Protein AF-A0A2N1MSQ8-F1 (afdb_monomer_lite)

Sequence (112 aa):
MFGYSNKLRLGVMKRDILACLRDLKVMRETNSFDNILLNIWEKKFNKWLDELDNVQNVVTVTEAVRLQSNVNSVKCKCPNTNCSTMKCACKKLNLSCNIRCHPGKTCHNPSL

Organism: NCBI:txid588596

pLDDT: mean 82.74, std 9.4, range [52.75, 93.94]

Radius of gyration: 26.14 Å; chains: 1; bounding box: 44×28×69 Å

Secondary structure (DSSP, 8-state):
---S--SPPTT--HHHHHHHHHHHHHHHHTT-S-HHHHHHHHHHHHHHHHHHHHHHHHHHHHHHHHHHHHHHH-----GGG-TTSTTSHHHHTT--B-TTTSTTS--SSB--

Structure (mmCIF, N/CA/C/O backbone):
data_AF-A0A2N1MSQ8-F1
#
_entry.id   AF-A0A2N1MSQ8-F1
#
loop_
_atom_site.group_PDB
_atom_site.id
_atom_site.type_symbol
_atom_site.label_atom_id
_atom_site.label_alt_id
_atom_site.label_comp_id
_atom_site.label_asym_id
_atom_site.label_entity_id
_atom_site.label_seq_id
_atom_site.pdbx_PDB_ins_code
_atom_site.Cartn_x
_atom_site.Cartn_y
_atom_site.Cartn_z
_atom_site.occupancy
_atom_site.B_iso_or_equiv
_atom_site.auth_seq_id
_atom_site.auth_comp_id
_atom_site.auth_asym_id
_atom_site.auth_atom_id
_atom_site.pdbx_PDB_model_num
ATOM 1 N N . MET A 1 1 ? 2.124 5.199 -26.309 1.00 52.75 1 MET A N 1
ATOM 2 C CA . MET A 1 1 ? 2.209 4.461 -25.030 1.00 52.75 1 MET A CA 1
ATOM 3 C C . MET A 1 1 ? 2.825 5.426 -24.018 1.00 52.75 1 MET A C 1
ATOM 5 O O . MET A 1 1 ? 3.862 5.982 -24.329 1.00 52.75 1 MET A O 1
ATOM 9 N N . PHE A 1 2 ? 2.109 5.773 -22.940 1.00 54.75 2 PHE A N 1
ATOM 10 C CA . PHE A 1 2 ? 2.370 6.924 -22.043 1.00 54.75 2 PHE A CA 1
ATOM 11 C C . PHE A 1 2 ? 2.427 8.292 -22.748 1.00 54.75 2 PHE A C 1
ATOM 13 O O . PHE A 1 2 ? 3.482 8.790 -23.114 1.00 54.75 2 PHE A O 1
ATOM 20 N N . GLY A 1 3 ? 1.265 8.926 -22.935 1.00 57.16 3 GLY A N 1
ATOM 21 C CA . GLY A 1 3 ? 1.199 10.280 -23.500 1.00 57.16 3 GLY A CA 1
ATOM 22 C C . GLY A 1 3 ? 1.960 11.329 -22.672 1.00 57.16 3 GLY A C 1
ATOM 23 O O . GLY A 1 3 ? 2.376 11.075 -21.538 1.00 57.16 3 GLY A O 1
ATOM 24 N N . TYR A 1 4 ? 2.066 12.545 -23.211 1.00 61.12 4 TYR A N 1
ATOM 25 C CA . TYR A 1 4 ? 2.761 13.698 -22.611 1.00 61.12 4 TYR A CA 1
ATOM 26 C C . TYR A 1 4 ? 2.237 14.144 -21.231 1.00 61.12 4 TYR A C 1
ATOM 28 O O . TYR A 1 4 ? 2.825 15.008 -20.591 1.00 61.12 4 TYR A O 1
ATOM 36 N N . SER A 1 5 ? 1.145 13.553 -20.734 1.00 69.31 5 SER A N 1
ATOM 37 C CA . SER A 1 5 ? 0.631 13.832 -19.393 1.00 69.31 5 SER A CA 1
ATOM 38 C C . SER A 1 5 ? 1.624 13.394 -18.319 1.00 69.31 5 SER A C 1
ATOM 40 O O . SER A 1 5 ? 1.974 12.216 -18.232 1.00 69.31 5 SER A O 1
ATOM 42 N N . ASN A 1 6 ? 2.011 14.330 -17.455 1.00 70.06 6 ASN A N 1
ATOM 43 C CA . ASN A 1 6 ? 2.812 14.065 -16.258 1.00 70.06 6 ASN A CA 1
ATOM 44 C C . ASN A 1 6 ? 1.989 13.498 -15.094 1.00 70.06 6 ASN A C 1
ATOM 46 O O . ASN A 1 6 ? 2.561 13.074 -14.093 1.00 70.06 6 ASN A O 1
ATOM 50 N N . LYS A 1 7 ? 0.657 13.484 -15.213 1.00 75.81 7 LYS A N 1
ATOM 51 C CA . LYS A 1 7 ? -0.237 12.930 -14.194 1.00 75.81 7 LYS A CA 1
ATOM 52 C C . LYS A 1 7 ? -0.348 11.417 -14.345 1.00 75.81 7 LYS A C 1
ATOM 54 O O . LYS A 1 7 ? -0.559 10.937 -15.466 1.00 75.81 7 LYS A O 1
ATOM 59 N N . LEU A 1 8 ? -0.258 10.707 -13.221 1.00 75.94 8 LEU A N 1
ATOM 60 C CA . LEU A 1 8 ? -0.572 9.288 -13.136 1.00 75.94 8 LEU A CA 1
ATOM 61 C C . LEU A 1 8 ? -2.045 9.073 -13.510 1.00 75.94 8 LEU A C 1
ATOM 63 O O . LEU A 1 8 ? -2.933 9.780 -13.029 1.00 75.94 8 LEU A O 1
ATOM 67 N N . ARG A 1 9 ? -2.311 8.127 -14.414 1.00 77.06 9 ARG A N 1
ATOM 68 C CA . ARG A 1 9 ? -3.686 7.769 -14.783 1.00 77.06 9 ARG A CA 1
ATOM 69 C C . ARG A 1 9 ? -4.298 6.883 -13.701 1.00 77.06 9 ARG A C 1
ATOM 71 O O . ARG A 1 9 ? -3.631 5.997 -13.174 1.00 77.06 9 ARG A O 1
ATOM 78 N N . LEU A 1 10 ? -5.584 7.095 -13.423 1.00 75.06 10 LEU A N 1
ATOM 79 C CA . LEU A 1 10 ? -6.356 6.226 -12.537 1.00 75.06 10 LEU A CA 1
ATOM 80 C C . LEU A 1 10 ? -6.334 4.783 -13.063 1.00 75.06 10 LEU A C 1
ATOM 82 O O . LEU A 1 10 ? -6.483 4.557 -14.264 1.00 75.06 10 LEU A O 1
ATOM 86 N N . GLY A 1 11 ? -6.131 3.826 -12.156 1.00 78.31 11 GLY A N 1
ATOM 87 C CA . GLY A 1 11 ? -6.068 2.395 -12.467 1.00 78.31 11 GLY A CA 1
ATOM 88 C C . GLY A 1 11 ? -4.684 1.862 -12.850 1.00 78.31 11 GLY A C 1
ATOM 89 O O . GLY A 1 11 ? -4.542 0.653 -13.004 1.00 78.31 11 GLY A O 1
ATOM 90 N N . VAL A 1 12 ? -3.658 2.713 -12.973 1.00 83.12 12 VAL A N 1
ATOM 91 C CA . VAL A 1 12 ? -2.273 2.244 -13.143 1.00 83.12 12 VAL A CA 1
ATOM 92 C C . VAL A 1 12 ? -1.785 1.627 -11.834 1.00 83.12 12 VAL A C 1
ATOM 94 O O . VAL A 1 12 ? -1.787 2.288 -10.795 1.00 83.12 12 VAL A O 1
ATOM 97 N N . MET A 1 13 ? -1.346 0.369 -11.883 1.00 87.12 13 MET A N 1
ATOM 98 C CA . MET A 1 13 ? -0.881 -0.349 -10.700 1.00 87.12 13 MET A CA 1
ATOM 99 C C . MET A 1 13 ? 0.630 -0.187 -10.520 1.00 87.12 13 MET A C 1
ATOM 101 O O . MET A 1 13 ? 1.386 -0.143 -11.492 1.00 87.12 13 MET A O 1
ATOM 105 N N . LYS A 1 14 ? 1.102 -0.227 -9.265 1.00 89.06 14 LYS A N 1
ATOM 106 C CA . LYS A 1 14 ? 2.542 -0.224 -8.933 1.00 89.06 14 LYS A CA 1
ATOM 107 C C . LYS A 1 14 ? 3.325 -1.277 -9.731 1.00 89.06 14 LYS A C 1
ATOM 109 O O . LYS A 1 14 ? 4.406 -0.998 -10.242 1.00 89.06 14 LYS A O 1
ATOM 114 N N . ARG A 1 15 ? 2.751 -2.477 -9.892 1.00 90.50 15 ARG A N 1
ATOM 115 C CA . ARG A 1 15 ? 3.356 -3.579 -10.661 1.00 90.50 15 ARG A CA 1
ATOM 116 C C . ARG A 1 15 ? 3.586 -3.234 -12.137 1.00 90.50 15 ARG A C 1
ATOM 118 O O . ARG A 1 15 ? 4.569 -3.703 -12.703 1.00 90.50 15 ARG A O 1
ATOM 125 N N . ASP A 1 16 ? 2.714 -2.420 -12.729 1.00 89.88 16 ASP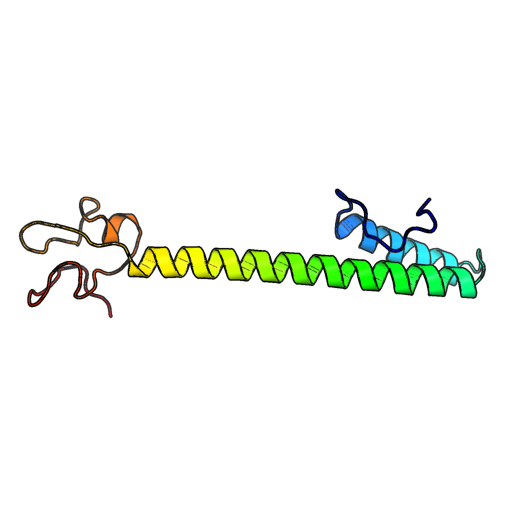 A N 1
ATOM 126 C CA . ASP A 1 16 ? 2.785 -2.055 -14.144 1.00 89.88 16 ASP A CA 1
ATOM 127 C C . ASP A 1 16 ? 3.923 -1.050 -14.354 1.00 89.88 16 ASP A C 1
ATOM 129 O O . ASP A 1 16 ? 4.729 -1.201 -15.265 1.00 89.88 16 ASP A O 1
ATOM 133 N N . ILE A 1 17 ? 4.062 -0.079 -13.443 1.00 90.75 17 ILE A N 1
ATOM 134 C CA . ILE A 1 17 ? 5.171 0.887 -13.465 1.00 90.75 17 ILE A CA 1
ATOM 135 C C . ILE A 1 17 ? 6.517 0.176 -13.271 1.00 90.75 17 ILE A C 1
ATOM 137 O O . ILE A 1 17 ? 7.477 0.456 -13.987 1.00 90.75 17 ILE A O 1
ATOM 141 N N . LEU A 1 18 ? 6.581 -0.794 -12.351 1.00 93.00 18 LEU A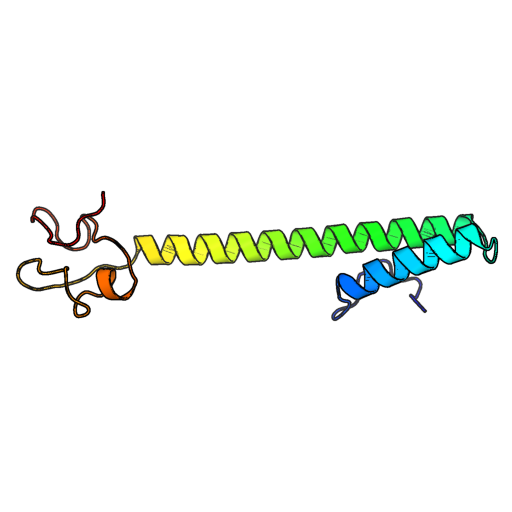 N 1
ATOM 142 C CA . LEU A 1 18 ? 7.775 -1.622 -12.154 1.00 93.00 18 LEU A CA 1
ATOM 143 C C . LEU A 1 18 ? 8.113 -2.469 -13.388 1.00 93.00 18 LEU A C 1
ATOM 145 O O . LEU A 1 18 ? 9.291 -2.676 -13.671 1.00 93.00 18 LEU A O 1
ATOM 149 N N . ALA A 1 19 ? 7.109 -2.966 -14.117 1.00 93.75 19 ALA A N 1
ATOM 150 C CA . ALA A 1 19 ? 7.338 -3.661 -15.381 1.00 93.75 19 ALA A CA 1
ATOM 151 C C . ALA A 1 19 ? 7.943 -2.714 -16.424 1.00 93.75 19 ALA A C 1
ATOM 153 O O . ALA A 1 19 ? 8.984 -3.037 -16.987 1.00 93.75 19 ALA A O 1
ATOM 154 N N . CYS A 1 20 ? 7.396 -1.506 -16.574 1.00 92.31 20 CYS A N 1
ATOM 155 C CA . CYS A 1 20 ? 7.948 -0.514 -17.496 1.00 92.31 20 CYS A CA 1
ATOM 156 C C . CYS A 1 20 ? 9.390 -0.116 -17.154 1.00 92.31 20 CYS A C 1
ATOM 158 O O . CYS A 1 20 ? 10.204 0.035 -18.058 1.00 92.31 20 CYS A O 1
ATOM 160 N N . LEU A 1 21 ? 9.742 0.021 -15.871 1.00 93.31 21 LEU A N 1
ATOM 161 C CA . LEU A 1 21 ? 11.129 0.284 -15.463 1.00 93.31 21 LEU A CA 1
ATOM 162 C C . LEU A 1 21 ? 12.080 -0.866 -15.834 1.00 93.31 21 LEU A C 1
ATOM 164 O O . LEU A 1 21 ? 13.216 -0.612 -16.234 1.00 93.31 21 LEU A O 1
ATOM 168 N N . ARG A 1 22 ? 11.626 -2.125 -15.744 1.00 93.94 22 ARG A N 1
ATOM 169 C CA . ARG A 1 22 ? 12.410 -3.273 -16.227 1.00 93.94 22 ARG A CA 1
ATOM 170 C C . ARG A 1 22 ? 12.599 -3.216 -17.740 1.00 93.94 22 ARG A C 1
ATOM 172 O O . ARG A 1 22 ? 13.723 -3.388 -18.199 1.00 93.94 22 ARG A O 1
ATOM 179 N N . ASP A 1 23 ? 11.546 -2.898 -18.487 1.00 92.06 23 ASP A N 1
ATOM 180 C CA . ASP A 1 23 ? 11.622 -2.768 -19.945 1.00 92.06 23 ASP A CA 1
ATOM 181 C C . ASP A 1 23 ? 12.569 -1.628 -20.362 1.00 92.06 23 ASP A C 1
ATOM 183 O O . ASP A 1 23 ? 13.358 -1.796 -21.291 1.00 92.06 23 ASP A O 1
ATOM 187 N N . LEU A 1 24 ? 12.566 -0.491 -19.646 1.00 91.88 24 LEU A N 1
ATOM 188 C CA . LEU A 1 24 ? 13.529 0.599 -19.869 1.00 91.88 24 LEU A CA 1
ATOM 189 C C . LEU A 1 24 ? 14.976 0.128 -19.693 1.00 91.88 24 LEU A C 1
ATOM 191 O O . LEU A 1 24 ? 15.841 0.503 -20.485 1.00 91.88 24 LEU A O 1
ATOM 195 N N . LYS A 1 25 ? 15.242 -0.691 -18.670 1.00 91.44 25 LYS A N 1
ATOM 196 C CA . LYS A 1 25 ? 16.577 -1.243 -18.426 1.00 91.44 25 LYS A CA 1
ATOM 197 C C . LYS A 1 25 ? 17.016 -2.153 -19.573 1.00 91.44 25 LYS A C 1
ATOM 199 O O . LYS A 1 25 ? 18.125 -1.986 -20.071 1.00 91.44 25 LYS A O 1
ATOM 204 N N . VAL A 1 26 ? 16.127 -3.030 -20.043 1.00 92.38 26 VAL A N 1
ATOM 205 C CA . VAL A 1 26 ? 16.395 -3.894 -21.204 1.00 92.38 26 VAL A CA 1
ATOM 206 C C . VAL A 1 26 ? 16.680 -3.051 -22.449 1.00 92.38 26 VAL A C 1
ATOM 208 O O . VAL A 1 26 ? 17.693 -3.270 -23.101 1.00 92.38 26 VAL A O 1
ATOM 211 N N . MET A 1 27 ? 15.860 -2.034 -22.743 1.00 89.81 27 MET A N 1
ATOM 212 C CA . MET A 1 27 ? 16.070 -1.155 -23.906 1.00 89.81 27 MET A CA 1
ATOM 213 C C . MET A 1 27 ? 17.397 -0.387 -23.855 1.00 89.81 27 MET A C 1
ATOM 215 O O . MET A 1 27 ? 17.989 -0.112 -24.904 1.00 89.81 27 MET A O 1
ATOM 219 N N . ARG A 1 28 ? 17.864 -0.040 -22.648 1.00 89.88 28 ARG A N 1
ATOM 220 C CA . ARG A 1 28 ? 19.168 0.595 -22.427 1.00 89.88 28 ARG A CA 1
ATOM 221 C C . ARG A 1 28 ? 20.311 -0.382 -22.705 1.00 89.88 28 ARG A C 1
ATOM 223 O O . ARG A 1 28 ? 21.263 -0.019 -23.384 1.00 89.88 28 ARG A O 1
ATOM 230 N N . GLU A 1 29 ? 20.208 -1.612 -22.212 1.00 90.56 29 GLU A N 1
ATOM 231 C CA . GLU A 1 29 ? 21.212 -2.664 -22.427 1.00 90.56 29 GLU A CA 1
ATOM 232 C C . GLU A 1 29 ? 21.314 -3.071 -23.901 1.00 90.56 29 GLU A C 1
ATOM 234 O O . GLU A 1 29 ? 22.407 -3.329 -24.402 1.00 90.56 29 GLU A O 1
ATOM 239 N N . THR A 1 30 ? 20.194 -3.066 -24.624 1.00 89.81 30 THR A N 1
ATOM 240 C CA . THR A 1 30 ? 20.158 -3.395 -26.053 1.00 89.81 30 THR A CA 1
ATOM 241 C C . THR A 1 30 ? 20.473 -2.203 -26.963 1.00 89.81 30 THR A C 1
ATOM 243 O O . THR A 1 30 ? 20.381 -2.345 -28.185 1.00 89.81 30 THR A O 1
ATOM 246 N N . ASN A 1 31 ? 20.805 -1.025 -26.406 1.00 80.69 31 ASN A N 1
ATOM 247 C CA . ASN A 1 31 ? 21.045 0.229 -27.140 1.00 80.69 31 ASN A CA 1
ATOM 248 C C . ASN A 1 31 ? 19.961 0.534 -28.199 1.00 80.69 31 ASN A C 1
ATOM 250 O O . ASN A 1 31 ? 20.222 1.131 -29.242 1.00 80.69 31 ASN A O 1
ATOM 254 N N . SER A 1 32 ? 18.727 0.089 -27.949 1.00 77.62 32 SER A N 1
ATOM 255 C CA . SER A 1 32 ? 17.657 0.077 -28.955 1.00 77.62 32 SER A CA 1
ATOM 256 C C . SER A 1 32 ? 16.860 1.381 -29.009 1.00 77.62 32 SER A C 1
ATOM 258 O O . SER A 1 32 ? 15.922 1.493 -29.797 1.00 77.62 32 SER A O 1
ATOM 260 N N . PHE A 1 33 ? 17.192 2.360 -28.160 1.00 82.75 33 PHE A N 1
ATOM 261 C CA . PHE A 1 33 ? 16.451 3.610 -28.045 1.00 82.75 33 PHE A CA 1
ATOM 262 C C . PHE A 1 33 ? 17.328 4.776 -27.575 1.00 82.75 33 PHE A C 1
ATOM 264 O O . PHE A 1 33 ? 18.404 4.584 -27.010 1.00 82.75 33 PHE A O 1
ATOM 271 N N . ASP A 1 34 ? 16.841 5.999 -27.782 1.00 86.94 34 ASP A N 1
ATOM 272 C CA . ASP A 1 34 ? 17.523 7.221 -27.363 1.00 86.94 34 ASP A CA 1
ATOM 273 C C . ASP A 1 34 ? 17.610 7.334 -25.827 1.00 86.94 34 ASP A C 1
ATOM 275 O O . ASP A 1 34 ? 16.600 7.320 -25.115 1.00 86.94 34 ASP A O 1
ATOM 279 N N . ASN A 1 35 ? 18.834 7.483 -25.310 1.00 86.19 35 ASN A N 1
ATOM 280 C CA . ASN A 1 35 ? 19.106 7.544 -23.871 1.00 86.19 35 ASN A CA 1
ATOM 281 C C . ASN A 1 35 ? 18.466 8.756 -23.173 1.00 86.19 35 ASN A C 1
ATOM 283 O O . ASN A 1 35 ? 18.155 8.675 -21.983 1.00 86.19 35 ASN A O 1
ATOM 287 N N . ILE A 1 36 ? 18.251 9.872 -23.877 1.00 89.12 36 ILE A N 1
ATOM 288 C CA . ILE A 1 36 ? 17.607 11.063 -23.311 1.00 89.12 36 ILE A CA 1
ATOM 289 C C . ILE A 1 36 ? 16.132 10.753 -23.048 1.00 89.12 36 ILE A C 1
ATOM 291 O O . ILE A 1 36 ? 15.631 11.018 -21.952 1.00 89.12 36 ILE A O 1
ATOM 295 N N . LEU A 1 37 ? 15.450 10.127 -24.009 1.00 87.06 37 LEU A N 1
ATOM 296 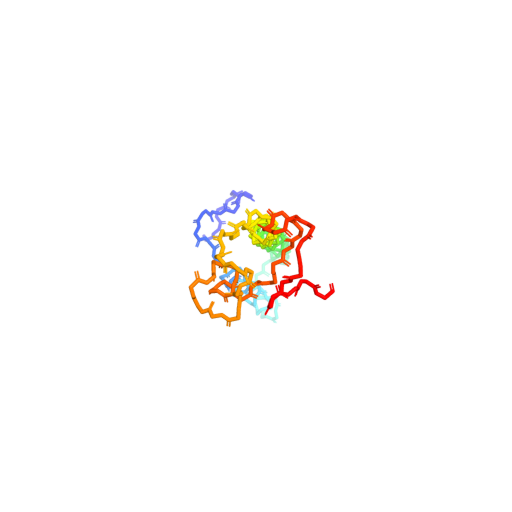C CA . LEU A 1 37 ? 14.056 9.704 -23.848 1.00 87.06 37 LEU A CA 1
ATOM 297 C C . LEU A 1 37 ? 13.897 8.645 -22.750 1.00 87.06 37 LEU A C 1
ATOM 299 O O . LEU A 1 37 ? 12.983 8.762 -21.928 1.00 87.06 37 LEU A O 1
ATOM 303 N N . LEU A 1 38 ? 14.811 7.671 -22.678 1.00 89.81 38 LEU A N 1
ATOM 304 C CA . LEU A 1 38 ? 14.813 6.667 -21.607 1.00 89.81 38 LEU A CA 1
ATOM 305 C C . LEU A 1 38 ? 14.933 7.321 -20.221 1.00 89.81 38 LEU A C 1
ATOM 307 O O . LEU A 1 38 ? 14.150 6.999 -19.329 1.00 89.81 38 LEU A O 1
ATOM 311 N N . ASN A 1 39 ? 15.833 8.297 -20.053 1.00 90.31 39 ASN A N 1
ATOM 312 C CA . ASN A 1 39 ? 15.995 9.031 -18.791 1.00 90.31 39 ASN A CA 1
ATOM 313 C C . ASN A 1 39 ? 14.732 9.827 -18.408 1.00 90.31 39 ASN A C 1
ATOM 315 O O . ASN A 1 39 ? 14.358 9.889 -17.233 1.00 90.31 39 ASN A O 1
ATOM 319 N N . ILE A 1 40 ? 14.059 10.440 -19.389 1.00 90.19 40 ILE A N 1
ATOM 320 C CA . ILE A 1 40 ? 12.806 11.178 -19.162 1.00 90.19 40 ILE A CA 1
ATOM 321 C C . ILE A 1 40 ? 11.713 10.228 -18.660 1.00 90.19 40 ILE A C 1
ATOM 323 O O . ILE A 1 40 ? 11.010 10.546 -17.694 1.00 90.19 40 ILE A O 1
ATOM 327 N N . TRP A 1 41 ? 11.567 9.062 -19.290 1.00 89.75 41 TRP A N 1
ATOM 328 C CA . TRP A 1 41 ? 10.589 8.056 -18.877 1.00 89.75 41 TRP A CA 1
ATOM 329 C C . TRP A 1 41 ? 10.914 7.455 -17.513 1.00 89.75 41 TRP A C 1
ATOM 331 O O . TRP A 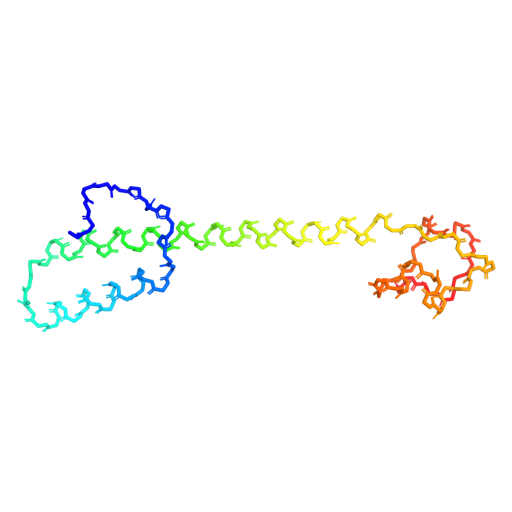1 41 ? 10.019 7.352 -16.676 1.00 89.75 41 TRP A O 1
ATOM 341 N N . GLU A 1 42 ? 12.179 7.149 -17.244 1.00 91.94 42 GLU A N 1
ATOM 342 C CA . GLU A 1 42 ? 12.632 6.630 -15.953 1.00 91.94 42 GLU A CA 1
ATOM 343 C C . GLU A 1 42 ? 12.301 7.602 -14.811 1.00 91.94 42 GLU A C 1
ATOM 345 O O . GLU A 1 42 ? 11.658 7.222 -13.830 1.00 91.94 42 GLU A O 1
ATOM 350 N N . LYS A 1 43 ? 12.631 8.891 -14.971 1.00 91.62 43 LYS A N 1
ATOM 351 C CA . LYS A 1 43 ? 12.295 9.931 -13.984 1.00 91.62 43 LYS A CA 1
ATOM 352 C C . LYS A 1 43 ? 10.786 10.043 -13.755 1.00 91.62 43 LYS A C 1
ATOM 354 O O . LYS A 1 43 ? 10.340 10.231 -12.623 1.00 91.62 43 LYS A O 1
ATOM 359 N N . LYS A 1 44 ? 9.993 9.926 -14.821 1.00 89.69 44 LYS A N 1
ATOM 360 C CA . LYS A 1 44 ? 8.528 9.976 -14.752 1.00 89.69 44 LYS A CA 1
ATOM 361 C C . LYS A 1 44 ? 7.948 8.774 -14.002 1.00 89.69 44 LYS A C 1
ATOM 363 O O . LYS A 1 44 ? 7.083 8.963 -13.152 1.00 89.69 44 LYS A O 1
ATOM 368 N N . PHE A 1 45 ? 8.427 7.566 -14.286 1.00 91.50 45 PHE A N 1
ATOM 369 C CA . PHE A 1 45 ? 7.966 6.350 -13.616 1.00 91.50 45 PHE A CA 1
ATOM 370 C C . PHE A 1 45 ? 8.358 6.314 -12.140 1.00 91.50 45 PHE A C 1
ATOM 372 O O . PHE A 1 45 ? 7.515 5.982 -11.311 1.00 91.50 45 PHE A O 1
ATOM 379 N N . ASN A 1 46 ? 9.579 6.733 -11.798 1.00 92.19 46 ASN A N 1
ATOM 380 C CA . ASN A 1 46 ? 10.005 6.838 -10.401 1.00 92.19 46 ASN A CA 1
ATOM 381 C C . ASN A 1 46 ? 9.131 7.823 -9.613 1.00 92.19 46 ASN A C 1
ATOM 383 O O . ASN A 1 46 ? 8.630 7.478 -8.548 1.00 92.19 46 ASN A O 1
ATOM 387 N N . LYS A 1 47 ? 8.824 8.995 -10.187 1.00 91.06 47 LYS A N 1
ATOM 388 C CA . LYS A 1 47 ? 7.897 9.947 -9.559 1.00 91.06 47 LYS A CA 1
ATOM 389 C C . LYS A 1 47 ? 6.521 9.325 -9.280 1.00 91.06 47 LYS A C 1
ATOM 391 O O . LYS A 1 47 ? 5.940 9.553 -8.225 1.00 91.06 47 LYS A O 1
ATOM 396 N N . TRP A 1 48 ? 5.978 8.558 -10.222 1.00 90.38 48 TRP A N 1
ATOM 397 C CA . TRP A 1 48 ? 4.683 7.903 -10.028 1.00 90.38 48 TRP A CA 1
ATOM 398 C C . TRP A 1 48 ? 4.724 6.773 -8.992 1.00 90.38 48 TRP A C 1
ATOM 400 O O . TRP A 1 48 ? 3.724 6.556 -8.309 1.00 90.38 48 TRP A O 1
ATOM 410 N N . LEU A 1 49 ? 5.851 6.068 -8.848 1.00 90.56 49 LEU A N 1
ATOM 411 C CA . LEU A 1 49 ? 6.039 5.108 -7.755 1.00 90.56 49 LEU A CA 1
ATOM 412 C C . LEU A 1 49 ? 5.993 5.804 -6.395 1.00 90.56 49 LEU A C 1
ATOM 414 O O . LEU A 1 49 ? 5.269 5.336 -5.518 1.00 90.56 49 LEU A O 1
ATOM 418 N N . ASP A 1 50 ? 6.675 6.941 -6.254 1.00 89.25 50 ASP A N 1
ATOM 419 C CA . ASP A 1 50 ? 6.649 7.728 -5.017 1.00 89.25 50 ASP A CA 1
ATOM 420 C C . ASP A 1 50 ? 5.231 8.217 -4.688 1.00 89.25 50 ASP A C 1
ATOM 422 O O . ASP A 1 50 ? 4.794 8.163 -3.539 1.00 89.25 50 ASP A O 1
ATOM 426 N N . GLU A 1 51 ? 4.475 8.680 -5.689 1.00 87.31 51 GLU A N 1
ATOM 427 C CA . GLU A 1 51 ? 3.073 9.085 -5.511 1.00 87.31 51 GLU A CA 1
ATOM 428 C C . GLU A 1 51 ? 2.205 7.916 -5.012 1.00 87.31 51 GLU A C 1
ATOM 430 O O . GLU A 1 51 ? 1.424 8.089 -4.073 1.00 87.31 51 GLU A O 1
ATOM 435 N N . LEU A 1 52 ? 2.366 6.718 -5.585 1.00 86.38 52 LEU A N 1
ATOM 436 C CA . LEU A 1 52 ? 1.628 5.525 -5.158 1.00 86.38 52 LEU A CA 1
ATOM 437 C C . LEU A 1 52 ? 2.007 5.072 -3.742 1.00 86.38 52 LEU A C 1
ATOM 439 O O . LEU A 1 52 ? 1.121 4.720 -2.962 1.00 86.38 52 LEU A O 1
ATOM 443 N N . ASP A 1 53 ? 3.293 5.104 -3.394 1.00 86.06 53 ASP A N 1
AT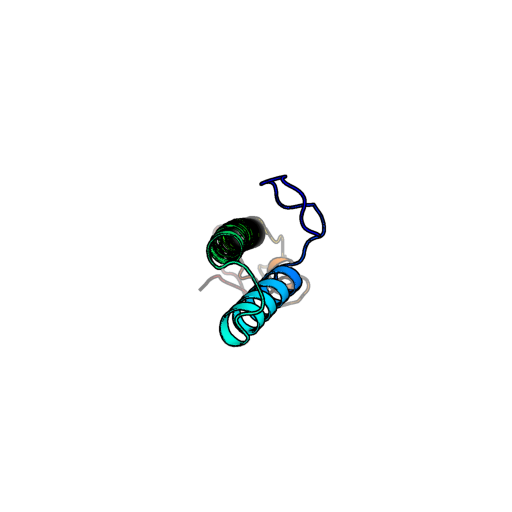OM 444 C CA . ASP A 1 53 ? 3.766 4.695 -2.069 1.00 86.06 53 ASP A CA 1
ATOM 445 C C . ASP A 1 53 ? 3.316 5.676 -0.982 1.00 86.06 53 ASP A C 1
ATOM 447 O O . ASP A 1 53 ? 2.874 5.258 0.091 1.00 86.06 53 ASP A O 1
ATOM 451 N N . ASN A 1 54 ? 3.307 6.976 -1.281 1.00 82.38 54 ASN A N 1
ATOM 452 C CA . ASN A 1 54 ? 2.744 7.980 -0.382 1.00 82.38 54 ASN A CA 1
ATOM 453 C C . ASN A 1 54 ? 1.240 7.778 -0.155 1.00 82.38 54 ASN A C 1
ATOM 455 O O . ASN A 1 54 ? 0.784 7.843 0.987 1.00 82.38 54 ASN A O 1
ATOM 459 N N . VAL A 1 55 ? 0.466 7.479 -1.205 1.00 78.31 55 VAL A N 1
ATOM 460 C CA . VAL A 1 55 ? -0.969 7.171 -1.061 1.00 78.31 55 VAL A CA 1
ATOM 461 C C . VAL A 1 55 ? -1.175 5.920 -0.205 1.00 78.31 55 VAL A C 1
ATOM 463 O O . VA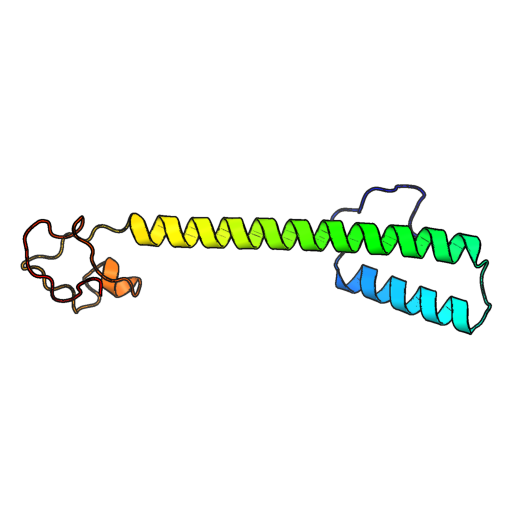L A 1 55 ? -1.987 5.944 0.721 1.00 78.31 55 VAL A O 1
ATOM 466 N N . GLN A 1 56 ? -0.415 4.851 -0.451 1.00 75.19 56 GLN A N 1
ATOM 467 C CA . GLN A 1 56 ? -0.504 3.618 0.335 1.00 75.19 56 GLN A CA 1
ATOM 468 C C . GLN A 1 56 ? -0.175 3.857 1.815 1.00 75.19 56 GLN A C 1
ATOM 470 O O . GLN A 1 56 ? -0.868 3.337 2.696 1.00 75.19 56 GLN A O 1
ATOM 475 N N . ASN A 1 57 ? 0.839 4.674 2.102 1.00 75.75 57 ASN A N 1
ATOM 476 C CA . ASN A 1 57 ? 1.207 5.041 3.467 1.00 75.75 57 ASN A CA 1
ATOM 477 C C . ASN A 1 57 ? 0.095 5.839 4.154 1.00 75.75 57 ASN A C 1
ATOM 479 O O . ASN A 1 57 ? -0.287 5.504 5.275 1.00 75.75 57 ASN A O 1
ATOM 483 N N . VAL A 1 58 ? -0.484 6.839 3.481 1.00 76.62 58 VAL A N 1
ATOM 484 C CA . VAL A 1 58 ? -1.596 7.635 4.030 1.00 76.62 58 VAL A CA 1
ATOM 485 C C . VAL A 1 58 ? -2.811 6.756 4.333 1.00 76.62 58 VAL A C 1
ATOM 487 O O . VAL A 1 58 ? -3.395 6.873 5.412 1.00 76.62 58 VAL A O 1
ATOM 490 N N . VAL A 1 59 ? -3.173 5.840 3.431 1.00 75.06 59 VAL A N 1
ATOM 491 C CA . VAL A 1 59 ? -4.280 4.894 3.652 1.00 75.06 59 VAL A CA 1
ATOM 492 C C . VAL A 1 59 ? -3.991 3.983 4.845 1.00 75.06 59 VAL A C 1
ATOM 494 O O . VAL A 1 59 ? -4.849 3.811 5.709 1.00 75.06 59 VAL A O 1
ATOM 497 N N . THR A 1 60 ? -2.769 3.458 4.943 1.00 78.06 60 THR A N 1
ATOM 498 C CA . THR A 1 60 ? -2.356 2.581 6.050 1.00 78.06 60 THR A CA 1
ATOM 499 C C . THR A 1 60 ? -2.406 3.312 7.394 1.00 78.06 60 THR A C 1
ATOM 501 O O . THR A 1 60 ? -2.941 2.777 8.364 1.00 78.06 60 THR A O 1
ATOM 504 N N . VAL A 1 61 ? -1.920 4.557 7.454 1.00 74.94 61 VAL A N 1
ATOM 505 C CA . VAL A 1 61 ? -2.000 5.401 8.658 1.00 74.94 61 VAL A CA 1
ATOM 506 C C . VAL A 1 61 ? -3.452 5.708 9.017 1.00 74.94 61 VAL A C 1
ATOM 508 O O . VAL A 1 61 ? -3.832 5.585 10.178 1.00 74.94 61 VAL A O 1
ATOM 511 N N . THR A 1 62 ? -4.282 6.059 8.034 1.00 73.50 62 THR A N 1
ATOM 512 C CA . THR A 1 62 ? -5.704 6.360 8.260 1.00 73.50 62 THR A CA 1
ATOM 513 C C . THR A 1 62 ? -6.434 5.150 8.839 1.00 73.50 62 THR A C 1
ATOM 515 O O . THR A 1 62 ? -7.196 5.282 9.797 1.00 73.50 62 THR A O 1
ATOM 518 N N . GLU A 1 63 ? -6.156 3.957 8.315 1.00 72.25 63 GLU A N 1
ATOM 519 C CA . GLU A 1 63 ? -6.752 2.720 8.812 1.00 72.25 63 GLU A CA 1
ATOM 520 C C . GLU A 1 63 ? -6.230 2.353 10.209 1.00 72.25 63 GLU A C 1
ATOM 522 O O . GLU A 1 63 ? -7.014 1.976 11.082 1.00 72.25 63 GLU A O 1
ATOM 527 N N . ALA A 1 64 ? -4.938 2.558 10.477 1.00 73.12 64 ALA A N 1
ATOM 528 C CA . ALA A 1 64 ? -4.370 2.386 11.813 1.00 73.12 64 ALA A CA 1
ATOM 529 C C . ALA A 1 64 ? -5.016 3.336 12.841 1.00 73.12 64 ALA A C 1
ATOM 531 O O . ALA A 1 64 ? -5.391 2.900 13.932 1.00 73.12 64 ALA A O 1
ATOM 532 N N . VAL A 1 65 ? -5.231 4.607 12.485 1.00 76.31 65 VAL A N 1
ATOM 533 C CA . VAL A 1 65 ? -5.935 5.595 13.326 1.00 76.31 65 VAL A CA 1
ATOM 534 C C . VAL A 1 65 ? -7.399 5.197 13.540 1.00 76.31 65 VAL A C 1
ATOM 536 O O . VAL A 1 65 ? -7.922 5.294 14.656 1.00 76.31 65 VAL A O 1
ATOM 539 N N . ARG A 1 66 ? -8.077 4.686 12.506 1.00 73.19 66 ARG A N 1
ATOM 540 C CA . ARG A 1 66 ? -9.452 4.178 12.620 1.00 73.19 66 ARG A CA 1
ATOM 541 C C . ARG A 1 66 ? -9.532 2.992 13.585 1.00 73.19 66 ARG A C 1
ATOM 543 O O . ARG A 1 66 ? -10.424 2.945 14.430 1.00 73.19 66 ARG A O 1
ATOM 550 N N . LEU A 1 67 ? -8.580 2.066 13.518 1.00 69.75 67 LEU A N 1
ATOM 551 C CA . LEU A 1 67 ? -8.509 0.933 14.441 1.00 69.75 67 LEU A CA 1
ATOM 552 C C . LEU A 1 67 ? -8.210 1.389 15.877 1.00 69.75 67 LEU A C 1
ATOM 554 O O . LEU A 1 67 ? -8.902 0.962 16.801 1.00 69.75 67 LEU A O 1
ATOM 558 N N . GLN A 1 68 ? -7.266 2.314 16.077 1.00 66.62 68 GLN A N 1
ATOM 559 C CA . GLN A 1 68 ? -6.954 2.875 17.400 1.00 66.62 68 GLN A CA 1
ATOM 560 C C . GLN A 1 68 ? -8.133 3.647 18.017 1.00 66.62 68 GLN A C 1
ATOM 562 O O . GLN A 1 68 ? -8.412 3.513 19.211 1.00 66.62 68 GLN A O 1
ATOM 567 N N . SER A 1 69 ? -8.870 4.428 17.224 1.00 64.81 69 SER A N 1
ATOM 568 C CA . SER A 1 69 ? -10.060 5.141 17.717 1.00 64.81 69 SER A CA 1
ATOM 569 C C . SER A 1 69 ? -11.193 4.182 18.107 1.00 64.81 69 SER A C 1
ATOM 571 O O . SER A 1 69 ? -11.904 4.427 19.088 1.00 64.81 69 SER A O 1
ATOM 573 N N . ASN A 1 70 ? -11.319 3.041 17.424 1.00 64.50 70 ASN A N 1
ATOM 574 C CA . ASN A 1 70 ? -12.255 1.988 17.812 1.00 64.50 70 ASN A CA 1
ATOM 575 C C . ASN A 1 70 ? -11.841 1.316 19.137 1.00 64.50 70 ASN A C 1
ATOM 577 O O . ASN A 1 70 ? -12.679 1.104 20.009 1.00 64.50 70 ASN A O 1
ATOM 581 N N . VAL A 1 71 ? -10.543 1.074 19.355 1.00 64.06 71 VAL A N 1
ATOM 582 C CA . VAL A 1 71 ? -10.028 0.511 20.621 1.00 64.06 71 VAL A CA 1
ATOM 583 C C . VAL A 1 71 ? -10.387 1.394 21.827 1.00 64.06 71 VAL A C 1
ATOM 585 O O . VAL A 1 71 ? -10.806 0.892 22.870 1.00 64.06 71 VAL A O 1
ATOM 588 N N . ASN A 1 72 ? -10.301 2.718 21.671 1.00 65.88 72 ASN A N 1
ATOM 589 C CA . ASN A 1 72 ? -10.525 3.681 22.757 1.00 65.88 72 ASN A CA 1
ATOM 590 C C . ASN A 1 72 ? -11.998 4.071 22.991 1.00 65.88 72 ASN A C 1
ATOM 592 O O . ASN A 1 72 ? -12.311 4.755 23.977 1.00 65.88 72 ASN A O 1
ATOM 596 N N . SER A 1 73 ? -12.910 3.663 22.105 1.00 70.69 73 SER A N 1
ATOM 597 C CA . SER A 1 73 ? -14.335 4.029 22.162 1.00 70.69 73 SER A CA 1
ATOM 598 C C . SER A 1 73 ? -15.246 2.913 22.677 1.00 70.69 73 SER A C 1
ATOM 600 O O . SER A 1 73 ? -16.361 3.198 23.124 1.00 70.69 73 SER A O 1
ATOM 602 N N . VAL A 1 74 ? -14.789 1.657 22.687 1.00 81.31 74 VAL A N 1
ATOM 603 C CA . VAL A 1 74 ? -15.608 0.529 23.148 1.00 81.31 74 VAL A CA 1
ATOM 604 C C . VAL A 1 74 ? -15.824 0.604 24.663 1.00 81.31 74 VAL A C 1
ATOM 606 O O . VAL A 1 74 ? -14.896 0.486 25.462 1.00 81.31 74 VAL A O 1
ATOM 609 N N . LYS A 1 75 ? -17.091 0.757 25.063 1.00 87.62 75 LYS A N 1
ATOM 610 C CA . LYS A 1 75 ? -17.555 0.714 26.455 1.00 87.62 75 LYS A CA 1
ATOM 611 C C . LYS A 1 75 ? -18.518 -0.455 26.642 1.00 87.62 75 LYS A C 1
ATOM 613 O O . LYS A 1 75 ? -19.640 -0.416 26.137 1.00 87.62 75 LYS A O 1
ATOM 618 N N . CYS A 1 76 ? -18.117 -1.480 27.393 1.00 88.50 76 CYS A N 1
ATOM 619 C CA . CYS A 1 76 ? -19.030 -2.563 27.758 1.00 88.50 76 CYS A CA 1
ATOM 620 C C . CYS A 1 76 ? -19.891 -2.195 28.983 1.00 88.50 76 CYS A C 1
ATOM 622 O O . CYS A 1 76 ? -19.532 -1.337 29.789 1.00 88.50 76 CYS A O 1
ATOM 624 N N . LYS A 1 77 ? -21.054 -2.845 29.111 1.00 87.69 77 LYS A N 1
ATOM 625 C CA . LYS A 1 77 ? -21.996 -2.689 30.238 1.00 87.69 77 LYS A CA 1
ATOM 626 C C . LYS A 1 77 ? -22.249 -4.030 30.942 1.00 87.69 77 LYS A C 1
ATOM 628 O O . LYS A 1 77 ? -23.371 -4.336 31.329 1.00 87.69 77 LYS A O 1
ATOM 633 N N . CYS A 1 78 ? -21.214 -4.861 31.045 1.00 90.19 78 CYS A N 1
ATOM 634 C CA . CYS A 1 78 ? -21.318 -6.200 31.617 1.00 90.19 78 CYS A CA 1
ATOM 635 C C . CYS A 1 78 ? -21.779 -6.152 33.086 1.00 90.19 78 CYS A C 1
ATOM 637 O O . CYS A 1 78 ? -21.192 -5.410 33.881 1.00 90.19 78 CYS A O 1
ATOM 639 N N . PRO A 1 79 ? -22.788 -6.949 33.474 1.00 82.75 79 PRO A N 1
ATOM 640 C CA . PRO A 1 79 ? -23.183 -7.078 34.870 1.00 82.75 79 PRO A CA 1
ATOM 641 C C . PRO A 1 79 ? -22.059 -7.741 35.678 1.00 82.75 79 PRO A C 1
ATOM 643 O O . PRO A 1 79 ? -21.340 -8.603 35.168 1.00 82.75 79 PRO A O 1
ATOM 646 N N . ASN A 1 80 ? -21.898 -7.316 36.934 1.00 82.38 80 ASN A N 1
ATOM 647 C CA . ASN A 1 80 ? -20.900 -7.842 37.879 1.00 82.38 80 ASN A CA 1
ATOM 648 C C . ASN A 1 80 ? -19.461 -7.882 37.338 1.00 82.38 80 ASN A C 1
ATOM 650 O O . ASN A 1 80 ? -18.691 -8.749 37.733 1.00 82.38 80 ASN A O 1
ATOM 654 N N . THR A 1 81 ? -19.131 -7.002 36.382 1.00 85.56 81 THR A N 1
ATOM 655 C CA . THR A 1 81 ? -17.804 -6.905 35.747 1.00 85.56 81 THR A CA 1
ATOM 656 C C . THR A 1 81 ? -17.253 -8.230 35.195 1.00 85.56 81 THR A C 1
ATOM 658 O O . THR A 1 81 ? -16.038 -8.388 35.017 1.00 85.56 81 THR A O 1
ATOM 661 N N . ASN A 1 82 ? -18.138 -9.182 34.863 1.00 87.12 82 ASN A N 1
ATOM 662 C CA . ASN A 1 82 ? -17.771 -10.483 34.308 1.00 87.12 82 ASN A CA 1
ATOM 663 C C . ASN A 1 82 ? -17.456 -10.369 32.805 1.00 87.12 82 ASN A C 1
ATOM 665 O O . ASN A 1 82 ? -18.250 -10.728 31.933 1.00 87.12 82 ASN A O 1
ATOM 669 N N . CYS A 1 83 ? -16.291 -9.796 32.508 1.00 90.94 83 CYS A N 1
ATOM 670 C CA . CYS A 1 83 ? -15.840 -9.485 31.153 1.00 90.94 83 CYS A CA 1
ATOM 671 C C . CYS A 1 83 ? -14.986 -10.581 30.502 1.00 90.94 83 CYS A C 1
ATOM 673 O O . CYS A 1 83 ? -14.399 -10.345 29.451 1.00 90.94 83 CYS A O 1
ATOM 675 N N . SER A 1 84 ? -14.920 -11.770 31.100 1.00 86.75 84 SER A N 1
ATOM 676 C CA . SER A 1 84 ? -14.126 -12.901 30.602 1.00 86.75 84 SER A CA 1
ATOM 677 C C . SER A 1 84 ? -14.778 -13.629 29.419 1.00 86.75 84 SER A C 1
ATOM 679 O O . SER A 1 84 ? -14.100 -14.343 28.682 1.00 86.75 84 SER A O 1
ATOM 681 N N . THR A 1 85 ? -16.085 -13.434 29.207 1.00 86.69 85 THR A N 1
ATOM 682 C CA . THR A 1 85 ? -16.875 -14.143 28.186 1.00 86.69 85 THR A CA 1
ATOM 683 C C . THR A 1 85 ? -17.152 -13.288 26.947 1.00 86.69 85 THR A C 1
ATOM 685 O O . THR A 1 85 ? -17.134 -12.057 26.996 1.00 86.69 85 THR A O 1
ATOM 688 N N . MET A 1 86 ? -17.526 -13.941 25.840 1.00 88.56 86 MET A N 1
ATOM 689 C CA . MET A 1 86 ? -17.915 -13.289 24.576 1.00 88.56 86 MET A CA 1
ATOM 690 C C . MET A 1 86 ? -19.188 -12.426 24.667 1.00 88.56 86 MET A C 1
ATOM 692 O O . MET A 1 86 ? -19.525 -11.729 23.711 1.00 88.56 86 MET A O 1
ATOM 696 N N . LYS A 1 87 ? -19.891 -12.429 25.813 1.00 88.31 87 LYS A N 1
ATOM 697 C CA . LYS A 1 87 ? -20.979 -11.477 26.096 1.00 88.31 87 LYS A CA 1
ATOM 698 C C . LYS A 1 87 ? -20.453 -10.051 26.306 1.00 88.31 87 LYS A C 1
ATOM 700 O O . LYS A 1 87 ? -21.202 -9.091 26.139 1.00 88.31 87 LYS A O 1
ATOM 705 N N . CYS A 1 88 ? -19.175 -9.899 26.654 1.00 90.50 88 CYS A N 1
ATOM 706 C CA . CYS A 1 88 ? -18.523 -8.603 26.754 1.00 90.50 88 CYS A CA 1
ATOM 707 C C . CYS A 1 88 ? -18.103 -8.094 25.372 1.00 90.50 88 CYS A C 1
ATOM 709 O O . CYS A 1 88 ? -17.342 -8.753 24.666 1.00 90.50 88 CYS A O 1
ATOM 711 N N . ALA A 1 89 ? -18.540 -6.883 25.014 1.00 88.88 89 ALA A N 1
ATOM 712 C CA . ALA A 1 89 ? -18.164 -6.239 23.756 1.00 88.88 89 ALA A CA 1
ATOM 713 C C . ALA A 1 89 ? -16.641 -6.059 23.614 1.00 88.88 89 ALA A C 1
ATOM 715 O O . ALA A 1 89 ? -16.104 -6.287 22.535 1.00 88.88 89 ALA A O 1
ATOM 716 N N . CYS A 1 90 ? -15.938 -5.725 24.705 1.00 89.88 90 CYS A N 1
ATOM 717 C CA . CYS A 1 90 ? -14.478 -5.608 24.705 1.00 89.88 90 CYS A CA 1
ATOM 718 C C . CYS A 1 90 ? -13.829 -6.965 24.398 1.00 89.88 90 CYS A C 1
ATOM 720 O O . CYS A 1 90 ? -13.048 -7.071 23.459 1.00 89.88 90 CYS A O 1
ATOM 722 N N . LYS A 1 91 ? -14.234 -8.029 25.107 1.00 89.00 91 LYS A N 1
ATOM 723 C CA . LYS A 1 91 ? -13.692 -9.382 24.909 1.00 89.00 91 LYS A CA 1
ATOM 724 C C . LYS A 1 91 ? -13.976 -9.928 23.512 1.00 89.00 91 LYS A C 1
ATOM 726 O O . LYS A 1 91 ? -13.090 -10.517 22.904 1.00 89.00 91 LYS A O 1
ATOM 731 N N . LYS A 1 92 ? -15.181 -9.691 22.984 1.00 88.31 92 LYS A N 1
ATOM 732 C CA . LYS A 1 92 ? -15.573 -10.083 21.622 1.00 88.31 92 LYS A CA 1
ATOM 733 C C . LYS A 1 92 ? -14.680 -9.450 20.551 1.00 88.31 92 LYS A C 1
ATOM 735 O O . LYS A 1 92 ? -14.438 -10.073 19.526 1.00 88.31 92 LYS A O 1
ATOM 740 N N . LEU A 1 93 ? -14.195 -8.235 20.799 1.00 85.94 93 LEU A N 1
ATOM 741 C CA . LEU A 1 93 ? -13.266 -7.511 19.927 1.00 85.94 93 LEU A CA 1
ATOM 742 C C . LEU A 1 93 ? -11.791 -7.772 20.272 1.00 85.94 93 LEU A C 1
ATOM 744 O O . LEU A 1 93 ? -10.915 -7.120 19.716 1.00 85.94 93 LEU A O 1
ATOM 748 N N . ASN A 1 94 ? -11.516 -8.712 21.181 1.00 86.12 94 ASN A N 1
ATOM 749 C CA . ASN A 1 94 ? -10.186 -9.010 21.707 1.00 86.12 94 ASN A CA 1
ATOM 750 C C . ASN A 1 94 ? -9.475 -7.789 22.329 1.00 86.12 94 ASN A C 1
ATOM 752 O O . ASN A 1 94 ? -8.259 -7.645 22.243 1.00 86.12 94 ASN A O 1
ATOM 756 N N . LEU A 1 95 ? -10.253 -6.901 22.953 1.00 85.81 95 LEU A N 1
ATOM 757 C CA . LEU A 1 95 ? -9.782 -5.716 23.661 1.00 85.81 95 LEU A CA 1
ATOM 758 C C . LEU A 1 95 ? -9.929 -5.893 25.173 1.00 85.81 95 LEU A C 1
ATOM 760 O O . LEU A 1 95 ? -10.892 -6.498 25.661 1.00 85.81 95 LEU A O 1
ATOM 764 N N . SER A 1 96 ? -9.020 -5.284 25.925 1.00 88.12 96 SER A N 1
ATOM 765 C CA . SER A 1 96 ? -9.162 -5.130 27.371 1.00 88.12 96 SER A CA 1
ATOM 766 C C . SER A 1 96 ? -10.206 -4.069 27.727 1.00 88.12 96 SER A C 1
ATOM 768 O O . SER A 1 96 ? -10.358 -3.060 27.036 1.00 88.12 96 SER A O 1
ATOM 770 N N . CYS A 1 97 ? -10.925 -4.267 28.830 1.00 88.56 97 CYS A N 1
ATOM 771 C CA . CYS A 1 97 ? -11.792 -3.230 29.380 1.00 88.56 97 CYS A CA 1
ATOM 772 C C . CYS A 1 97 ? -10.936 -2.152 30.056 1.00 88.56 97 CYS A C 1
ATOM 774 O O . CYS A 1 97 ? -10.061 -2.463 30.858 1.00 88.56 97 CYS A O 1
ATOM 776 N N . ASN A 1 98 ? -11.247 -0.886 29.792 1.00 83.62 98 ASN A N 1
ATOM 777 C CA . ASN A 1 98 ? -10.641 0.256 30.477 1.00 83.62 98 ASN A CA 1
ATOM 778 C C . ASN A 1 98 ? -11.587 0.835 31.550 1.00 83.62 98 ASN A C 1
ATOM 780 O O . ASN A 1 98 ? -12.738 0.405 31.700 1.00 83.62 98 ASN A O 1
ATOM 784 N N . ILE A 1 99 ? -11.130 1.874 32.258 1.00 83.69 99 ILE A N 1
ATOM 785 C CA . ILE A 1 99 ? -11.893 2.539 33.329 1.00 83.69 99 ILE A CA 1
ATOM 786 C C . ILE A 1 99 ? -13.246 3.112 32.869 1.00 83.69 99 ILE A C 1
ATOM 788 O O . ILE A 1 99 ? -14.144 3.299 33.686 1.00 83.69 99 ILE A O 1
ATOM 792 N N . ARG A 1 100 ? -13.448 3.346 31.563 1.00 84.56 100 ARG A N 1
ATOM 793 C CA . ARG A 1 100 ? -14.723 3.847 31.017 1.00 84.56 100 ARG A CA 1
ATOM 794 C C . ARG A 1 100 ? -15.810 2.771 31.008 1.00 84.56 100 ARG A C 1
ATOM 796 O O . ARG A 1 100 ? -16.991 3.123 31.013 1.00 84.56 100 ARG A O 1
ATOM 803 N N . CYS A 1 101 ? -15.432 1.489 30.990 1.00 87.69 101 CYS A N 1
ATOM 804 C CA . CYS A 1 101 ? -16.355 0.351 31.049 1.00 87.69 101 CYS A CA 1
ATOM 805 C C . CYS A 1 101 ? -16.969 0.218 32.442 1.00 87.69 101 CYS A C 1
ATOM 807 O O . CYS A 1 101 ? -18.192 0.210 32.598 1.00 87.69 101 CYS A O 1
ATOM 809 N N . HIS A 1 102 ? -16.107 0.167 33.457 1.00 87.06 102 HIS A N 1
ATOM 810 C CA . HIS A 1 102 ? -16.490 -0.087 34.842 1.00 87.06 102 HIS A CA 1
ATOM 811 C C . HIS A 1 102 ? -15.711 0.831 35.797 1.00 87.06 102 HIS A C 1
ATOM 813 O O . HIS A 1 102 ? -14.753 0.383 36.428 1.00 87.06 102 HIS A O 1
ATOM 819 N N . PRO A 1 103 ? -16.097 2.116 35.911 1.00 84.69 103 PRO A N 1
ATOM 820 C CA . PRO A 1 103 ? -15.411 3.057 36.790 1.00 84.69 103 PRO A CA 1
ATOM 821 C C . PRO A 1 103 ? -15.429 2.564 38.241 1.00 84.69 103 PRO A C 1
ATOM 823 O O . PRO A 1 103 ? -16.492 2.224 38.762 1.00 84.69 103 PRO A O 1
ATOM 826 N N . GLY A 1 104 ? -14.257 2.507 38.877 1.00 80.44 104 GLY A N 1
ATOM 827 C CA . GLY A 1 104 ? -14.120 2.148 40.293 1.00 80.44 104 GLY A CA 1
ATOM 828 C C . GLY A 1 104 ? -14.437 0.690 40.647 1.00 80.44 104 GLY A C 1
ATOM 829 O O . GLY A 1 104 ? -14.596 0.389 41.826 1.00 80.44 104 GLY A O 1
ATOM 830 N N . LYS A 1 105 ? -14.547 -0.223 39.669 1.00 83.88 105 LYS A N 1
ATOM 831 C CA . LYS A 1 105 ? -14.787 -1.655 39.920 1.00 83.88 105 LYS A CA 1
ATOM 832 C C . LYS A 1 105 ? -13.661 -2.516 39.355 1.00 83.88 105 LYS A C 1
ATOM 834 O O . LYS A 1 105 ? -13.149 -2.243 38.272 1.00 83.88 105 LYS A O 1
ATOM 839 N N . THR A 1 106 ? -13.332 -3.600 40.051 1.00 83.69 106 THR A N 1
ATOM 840 C CA . THR A 1 106 ? -12.419 -4.632 39.543 1.00 83.69 106 THR A CA 1
ATOM 841 C C . THR A 1 106 ? -13.068 -5.366 38.370 1.00 83.69 106 THR A C 1
ATOM 843 O O . THR A 1 106 ? -14.243 -5.726 38.419 1.00 83.69 106 THR A O 1
ATOM 846 N N . CYS A 1 107 ? -12.326 -5.548 37.277 1.00 87.62 107 CYS A N 1
ATOM 847 C CA . CYS A 1 107 ? -12.817 -6.150 36.038 1.00 87.62 107 CYS A CA 1
ATOM 848 C C . CYS A 1 107 ? -12.121 -7.486 35.776 1.00 87.62 107 CYS A C 1
ATOM 850 O O . CYS A 1 107 ? -10.909 -7.575 35.920 1.00 87.62 107 CYS A O 1
ATOM 852 N N . HIS A 1 108 ? -12.861 -8.488 35.294 1.00 85.69 108 HIS A N 1
ATOM 853 C CA . HIS A 1 108 ? -12.310 -9.792 34.888 1.00 85.69 108 HIS A CA 1
ATOM 854 C C . HIS A 1 108 ? -11.724 -9.798 33.457 1.00 85.69 108 HIS A C 1
ATOM 856 O O . HIS A 1 108 ? -11.511 -10.852 32.865 1.00 85.69 108 HIS A O 1
ATOM 862 N N . ASN A 1 109 ? -11.519 -8.614 32.875 1.00 86.06 109 ASN A N 1
ATOM 863 C CA . ASN A 1 109 ? -10.800 -8.377 31.620 1.00 86.06 109 ASN A CA 1
ATOM 864 C C . ASN A 1 109 ? -10.128 -6.994 31.690 1.00 86.06 109 ASN A C 1
ATOM 866 O O . ASN A 1 109 ? -10.541 -6.084 30.966 1.00 86.06 109 ASN A O 1
ATOM 870 N N . PRO A 1 110 ? -9.217 -6.765 32.649 1.00 75.69 110 PRO A N 1
ATOM 871 C CA . PRO A 1 110 ? -8.604 -5.456 32.833 1.00 75.69 110 PRO A CA 1
ATOM 872 C C . PRO A 1 110 ? -7.638 -5.137 31.680 1.00 75.69 110 PRO A C 1
ATOM 874 O O . PRO A 1 110 ? -7.121 -6.037 31.013 1.00 75.69 110 PRO A O 1
ATOM 877 N N . SER A 1 111 ? -7.411 -3.850 31.415 1.00 67.75 111 SER A N 1
ATOM 878 C CA . SER A 1 111 ? -6.218 -3.405 30.688 1.00 67.75 111 SER A CA 1
ATOM 879 C C . SER A 1 111 ? -4.991 -3.700 31.544 1.00 67.75 111 SER A C 1
ATOM 881 O O . SER A 1 111 ? -5.040 -3.432 32.745 1.00 67.75 111 SER A O 1
ATOM 883 N N . LEU A 1 112 ? -3.954 -4.284 30.934 1.00 58.03 112 LEU A N 1
ATOM 884 C CA . LEU A 1 112 ? -2.624 -4.400 31.541 1.00 58.03 112 LEU A CA 1
ATOM 885 C C . LEU A 1 112 ? -2.103 -3.021 31.960 1.00 58.03 112 LEU A C 1
ATOM 887 O O . LEU A 1 112 ? -2.393 -2.048 31.223 1.00 58.03 112 LEU A O 1
#

Foldseek 3Di:
DDPPDLDDDPPDDLVNLVVVLVVLVVCVVVVVDDPVVSVVSNVSSVVVNVVVVVVVVVVVVVVVVVVVVVLVPDAFADPPLACCDCSTPCVVVVHAHECNNPPPDDHPRHDD